Protein AF-A0A9C9N5H1-F1 (afdb_monomer)

pLDDT: mean 85.63, std 12.49, range [53.81, 97.81]

Nearest PDB structures (foldseek):
  1via-assembly1_B  TM=7.835E-01  e=7.470E-01  Campylobacter jejuni
  2dft-assembly1_C  TM=7.899E-01  e=9.814E-01  Mycobacterium tuberculosis

Foldseek 3Di:
DDVVPHDDPAAEAEDEDPVQVCVVPPDPDDVVNVVVVCVVCVVSQVPHPHYHYPSPHDPVRVVVVVVVSVVVVDDDPDD

Radius of gyration: 15.18 Å; Cα contacts (8 Å, |Δi|>4): 48; chains: 1; bounding box: 34×34×37 Å

Secondary structure (DSSP, 8-state):
-HHHH---S--EEEE--HHHHHHHS-----HHHHHHHHHHHHHHHHT-SEEEE-TT--HHHHHHHHHHHHHTTSPPPP-

Mean predicted aligned error: 6.34 Å

Sequence (79 aa):
MWQRITRPDLLIYLDVSWKIAHHRHPTDADARWWDEQARRLRHARQYAHLYIHTDEMTPSDVLEKALAFLTARTPQPSL

Solvent-accessible surface area (backbone atoms only — not comparable to full-atom values): 4998 Å² total; per-residue (Å²): 109,60,84,82,75,49,83,69,95,71,42,77,35,83,43,63,50,69,70,50,47,40,69,77,49,78,62,94,73,50,69,69,58,52,53,51,50,52,62,71,40,43,63,54,61,73,68,31,78,40,78,41,80,39,71,90,49,52,74,65,58,51,48,52,55,52,48,55,56,50,56,77,69,48,78,78,80,84,127

Structure (mmCIF, N/CA/C/O backbone):
data_AF-A0A9C9N5H1-F1
#
_entry.id   AF-A0A9C9N5H1-F1
#
loop_
_atom_site.group_PDB
_atom_site.id
_atom_site.type_symbol
_atom_site.label_atom_id
_atom_site.label_alt_id
_atom_site.label_comp_id
_atom_site.label_asym_id
_atom_site.label_entity_id
_atom_site.label_seq_id
_atom_site.pdbx_PDB_ins_code
_atom_site.Cartn_x
_atom_site.Cartn_y
_atom_site.Cartn_z
_atom_site.occupancy
_atom_site.B_iso_or_equiv
_atom_site.auth_seq_id
_atom_site.auth_comp_id
_atom_site.auth_asym_id
_atom_site.auth_atom_id
_atom_site.pdbx_PDB_model_num
ATOM 1 N N . MET A 1 1 ? 0.815 -15.626 6.306 1.00 59.38 1 MET A N 1
ATOM 2 C CA . MET A 1 1 ? 1.915 -14.945 7.018 1.00 59.38 1 MET A CA 1
ATOM 3 C C . MET A 1 1 ? 1.379 -13.810 7.888 1.00 59.38 1 MET A C 1
ATOM 5 O O . MET A 1 1 ? 1.575 -13.897 9.085 1.00 59.38 1 MET A O 1
ATOM 9 N N . TRP A 1 2 ? 0.594 -12.855 7.372 1.00 61.44 2 TRP A N 1
ATOM 10 C CA . TRP A 1 2 ? 0.029 -11.772 8.199 1.00 61.44 2 TRP A CA 1
ATOM 11 C C . TRP A 1 2 ? -0.860 -12.262 9.359 1.00 61.44 2 TRP A C 1
ATOM 13 O O . TRP A 1 2 ? -0.483 -12.045 10.495 1.00 61.44 2 TRP A O 1
ATOM 23 N N . GLN A 1 3 ? -1.906 -13.070 9.125 1.00 58.97 3 GLN A N 1
ATOM 24 C CA . GLN A 1 3 ? -2.803 -13.556 10.201 1.00 58.97 3 GLN A CA 1
ATOM 25 C C . GLN A 1 3 ? -2.121 -14.324 11.353 1.00 58.97 3 GLN A C 1
ATOM 27 O O . GLN A 1 3 ? -2.720 -14.482 12.413 1.00 58.97 3 GLN A O 1
ATOM 32 N N . ARG A 1 4 ? -0.911 -14.858 11.130 1.00 61.38 4 ARG A N 1
ATOM 33 C CA . ARG A 1 4 ? -0.164 -15.658 12.117 1.00 61.38 4 ARG A CA 1
ATOM 34 C C . ARG A 1 4 ? 0.947 -14.865 12.816 1.00 61.38 4 ARG A C 1
ATOM 36 O O . ARG A 1 4 ? 1.423 -15.332 13.839 1.00 61.38 4 ARG A O 1
ATOM 43 N N . ILE A 1 5 ? 1.363 -13.719 12.269 1.00 65.62 5 ILE A N 1
ATOM 44 C CA . ILE A 1 5 ? 2.427 -12.865 12.830 1.00 65.62 5 ILE A CA 1
ATOM 45 C C . ILE A 1 5 ? 1.821 -11.657 13.556 1.00 65.62 5 ILE A C 1
ATOM 47 O O . ILE A 1 5 ? 2.326 -11.256 14.597 1.00 65.62 5 ILE A O 1
ATOM 51 N N . THR A 1 6 ? 0.707 -11.119 13.054 1.00 63.50 6 THR A N 1
ATOM 52 C CA . THR A 1 6 ? 0.014 -9.956 13.623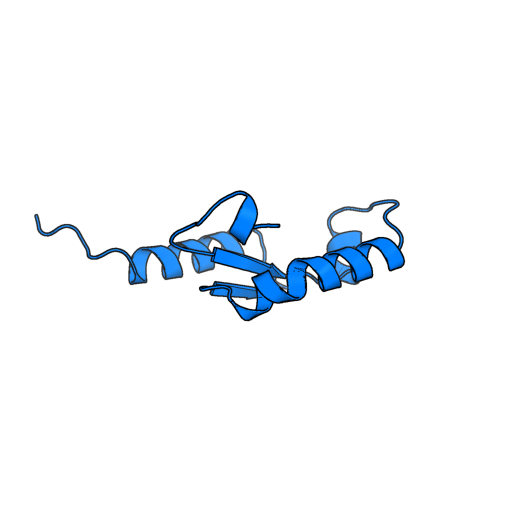 1.00 63.50 6 THR A CA 1
ATOM 53 C C . THR A 1 6 ? -1.471 -9.994 13.247 1.00 63.50 6 THR A C 1
ATOM 55 O O . THR A 1 6 ? -1.837 -10.376 12.137 1.00 63.50 6 THR A O 1
ATOM 58 N N . ARG A 1 7 ? -2.364 -9.590 14.157 1.00 71.12 7 ARG A N 1
ATOM 59 C CA . ARG A 1 7 ? -3.790 -9.373 13.850 1.00 71.12 7 ARG A CA 1
ATOM 60 C C . ARG A 1 7 ? -4.047 -7.869 13.776 1.00 71.12 7 ARG A C 1
ATOM 62 O O . ARG A 1 7 ? -4.456 -7.303 14.782 1.00 71.12 7 ARG A O 1
ATOM 69 N N . PRO A 1 8 ? -3.740 -7.209 12.648 1.00 79.25 8 PR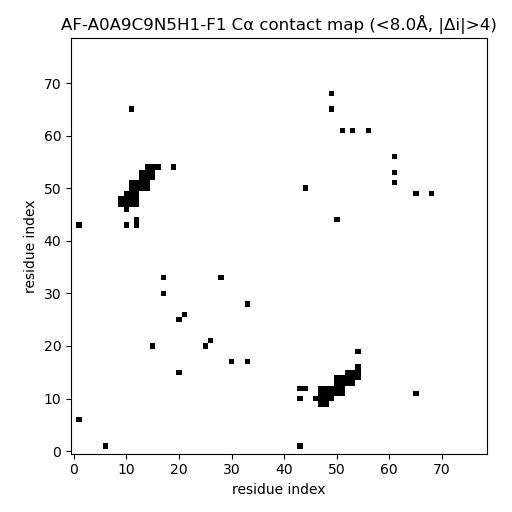O A N 1
ATOM 70 C CA . PRO A 1 8 ? -3.991 -5.784 12.545 1.00 79.25 8 PRO A CA 1
ATOM 71 C C . PRO A 1 8 ? -5.500 -5.525 12.491 1.00 79.25 8 PRO A C 1
ATOM 73 O O . PRO A 1 8 ? -6.229 -6.270 11.831 1.00 79.25 8 PRO A O 1
ATOM 76 N N . ASP A 1 9 ? -5.950 -4.448 13.131 1.00 85.38 9 ASP A N 1
ATOM 77 C CA . ASP A 1 9 ? -7.340 -3.988 13.036 1.00 85.38 9 ASP A CA 1
ATOM 78 C C . ASP A 1 9 ? -7.689 -3.538 11.610 1.00 85.38 9 ASP A C 1
ATOM 80 O O . ASP A 1 9 ? -8.823 -3.682 11.163 1.00 85.38 9 ASP A O 1
ATOM 84 N N . LEU A 1 10 ? -6.695 -3.032 10.867 1.00 89.88 10 LEU A N 1
ATOM 85 C CA . LEU A 1 10 ? -6.823 -2.596 9.479 1.00 89.88 10 LEU A CA 1
ATOM 86 C C . LEU A 1 10 ? -5.663 -3.111 8.623 1.00 89.88 10 LEU A C 1
ATOM 88 O O . LEU A 1 10 ? -4.505 -3.109 9.027 1.00 89.88 10 LEU A O 1
ATOM 92 N N . LEU A 1 11 ? -5.980 -3.505 7.393 1.00 92.44 11 LEU A N 1
ATOM 93 C CA . LEU A 1 11 ? -5.029 -4.008 6.404 1.00 92.44 11 LEU A CA 1
ATOM 94 C C . LEU A 1 11 ? -5.178 -3.178 5.134 1.00 92.44 11 LEU A C 1
ATOM 96 O O . LEU A 1 11 ? -6.225 -3.240 4.488 1.00 92.44 11 LEU A O 1
ATOM 100 N N . ILE A 1 12 ? -4.137 -2.423 4.790 1.00 95.12 12 ILE A N 1
ATOM 101 C CA . ILE A 1 12 ? -4.036 -1.693 3.526 1.00 95.12 12 ILE A CA 1
ATOM 102 C C . ILE A 1 12 ? -3.074 -2.461 2.623 1.00 95.12 12 ILE A C 1
ATOM 104 O O . ILE A 1 12 ? -1.929 -2.706 2.995 1.00 95.12 12 ILE A O 1
ATOM 108 N N . TYR A 1 13 ? -3.550 -2.863 1.450 1.00 95.38 13 TYR A N 1
ATOM 109 C CA . TYR A 1 1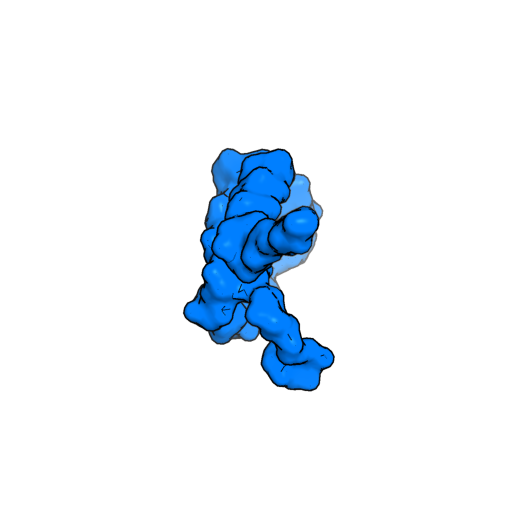3 ? -2.772 -3.591 0.458 1.00 95.38 13 TYR A CA 1
ATOM 110 C C . TYR A 1 13 ? -2.385 -2.662 -0.689 1.00 95.38 13 TYR A C 1
ATOM 112 O O . TYR A 1 13 ? -3.260 -2.133 -1.378 1.00 95.38 13 TYR A O 1
ATOM 120 N N . LEU A 1 14 ? -1.081 -2.496 -0.903 1.00 95.75 14 LEU A N 1
ATOM 121 C CA . LEU A 1 14 ? -0.531 -1.757 -2.036 1.00 95.75 14 LEU A CA 1
ATOM 122 C C . LEU A 1 14 ? -0.129 -2.755 -3.121 1.00 95.75 14 LEU A C 1
ATOM 124 O O . LEU A 1 14 ? 0.734 -3.600 -2.893 1.00 95.75 14 LEU A O 1
ATOM 128 N N . ASP A 1 15 ? -0.777 -2.667 -4.279 1.00 94.62 15 ASP A N 1
ATOM 129 C CA . ASP A 1 15 ? -0.476 -3.486 -5.449 1.00 94.62 15 ASP A CA 1
ATOM 130 C C . ASP A 1 15 ? 0.232 -2.649 -6.507 1.00 94.62 15 ASP A C 1
ATOM 132 O O . ASP A 1 15 ? -0.137 -1.502 -6.775 1.00 94.62 15 ASP A O 1
ATOM 136 N N . VAL A 1 16 ? 1.239 -3.242 -7.126 1.00 93.19 16 VAL A N 1
ATOM 137 C CA . VAL A 1 16 ? 1.987 -2.657 -8.235 1.00 93.19 16 VAL A CA 1
ATOM 138 C C . VAL A 1 16 ? 2.246 -3.763 -9.244 1.00 93.19 16 VAL A C 1
ATOM 140 O O . VAL A 1 16 ? 2.494 -4.908 -8.865 1.00 93.19 16 VAL A O 1
ATOM 143 N N . SER A 1 17 ? 2.172 -3.465 -10.534 1.00 90.94 17 SER A N 1
ATOM 144 C CA . SER A 1 17 ? 2.573 -4.431 -11.547 1.00 90.94 17 SER A CA 1
ATOM 145 C C . SER A 1 17 ? 4.08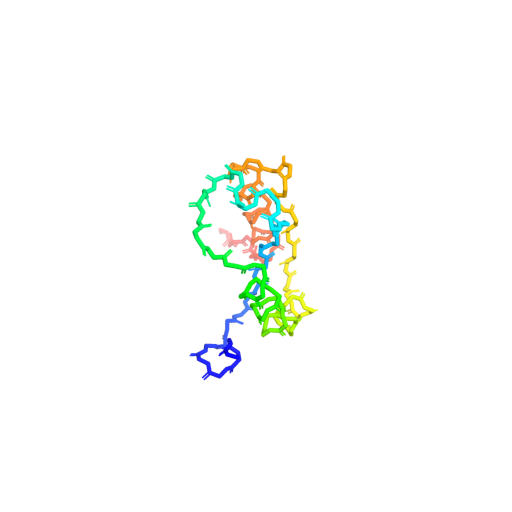9 -4.614 -11.532 1.00 90.94 17 SER A C 1
ATOM 147 O O . SER A 1 17 ? 4.852 -3.677 -11.288 1.00 90.94 17 SER A O 1
ATOM 149 N N . TRP A 1 18 ? 4.545 -5.825 -11.851 1.00 87.31 18 TRP A N 1
ATOM 150 C CA . TRP A 1 18 ? 5.974 -6.134 -11.946 1.00 87.31 18 TRP A CA 1
ATOM 151 C C . TRP A 1 18 ? 6.720 -5.156 -12.867 1.00 87.31 18 TRP A C 1
ATOM 153 O O . TRP A 1 18 ? 7.801 -4.683 -12.527 1.00 87.31 18 TRP A O 1
ATOM 163 N N . LYS A 1 19 ? 6.100 -4.778 -13.994 1.00 88.31 19 LYS A N 1
ATOM 164 C CA . LYS A 1 19 ? 6.666 -3.827 -14.959 1.00 88.31 19 LYS A CA 1
ATOM 165 C C . LYS A 1 19 ? 6.956 -2.467 -14.319 1.00 88.31 19 LYS A C 1
ATOM 167 O O . LYS A 1 19 ? 8.043 -1.924 -14.505 1.00 88.31 19 LYS A O 1
ATOM 172 N N . ILE A 1 20 ? 5.999 -1.917 -13.571 1.00 90.81 20 ILE A N 1
ATOM 173 C CA . ILE A 1 20 ? 6.167 -0.615 -12.920 1.00 90.81 20 ILE A CA 1
ATOM 174 C C . ILE A 1 20 ? 7.105 -0.718 -11.716 1.00 90.81 20 ILE A C 1
ATOM 176 O O . ILE A 1 20 ? 7.944 0.162 -11.527 1.00 90.81 20 ILE A O 1
ATOM 180 N N . ALA A 1 21 ? 7.023 -1.799 -10.940 1.00 87.62 21 ALA A N 1
ATOM 181 C CA . ALA A 1 21 ? 7.933 -2.042 -9.825 1.00 87.62 21 ALA A CA 1
ATOM 182 C C . ALA A 1 21 ? 9.394 -2.082 -10.289 1.00 87.62 21 ALA A C 1
ATOM 184 O O . ALA A 1 21 ? 10.232 -1.379 -9.730 1.00 87.62 21 ALA A O 1
ATOM 185 N N . HIS A 1 22 ? 9.675 -2.828 -11.360 1.00 86.00 22 HIS A N 1
ATOM 186 C CA . HIS A 1 22 ? 11.010 -2.927 -11.941 1.00 86.00 22 HIS A CA 1
ATOM 187 C C . HIS A 1 22 ? 11.492 -1.591 -12.524 1.00 86.00 22 HIS A C 1
ATOM 189 O O . HIS A 1 22 ? 12.663 -1.252 -12.394 1.00 86.00 22 HIS A O 1
ATOM 195 N N . HIS A 1 23 ? 10.595 -0.790 -13.108 1.00 87.62 23 HIS A N 1
ATOM 196 C CA . HIS A 1 23 ? 10.940 0.553 -13.577 1.00 87.62 23 HIS A CA 1
ATOM 1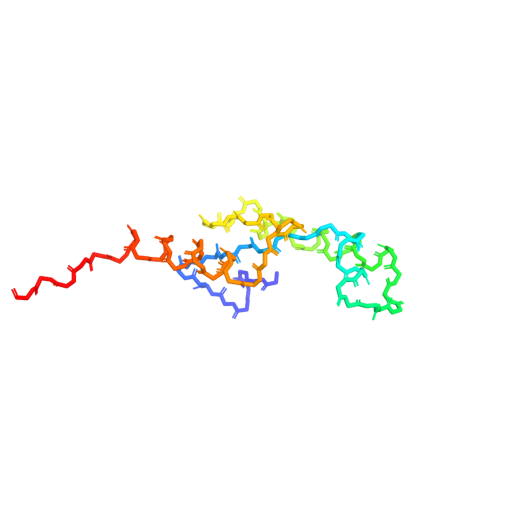97 C C . HIS A 1 23 ? 11.286 1.510 -12.422 1.00 87.62 23 HIS A C 1
ATOM 199 O O . HIS A 1 23 ? 12.214 2.306 -12.534 1.00 87.62 23 HIS A O 1
ATOM 205 N N . ARG A 1 24 ? 10.532 1.472 -11.315 1.00 85.69 24 ARG A N 1
ATOM 206 C CA . ARG A 1 24 ? 10.745 2.352 -10.148 1.00 85.69 24 ARG A CA 1
ATOM 207 C C . ARG A 1 24 ? 11.964 1.947 -9.327 1.00 85.69 24 ARG A C 1
ATOM 209 O O . ARG A 1 24 ? 12.643 2.809 -8.780 1.00 85.69 24 ARG A O 1
ATOM 216 N N . HIS A 1 25 ? 12.217 0.649 -9.224 1.00 80.94 25 HIS A N 1
ATOM 217 C CA . HIS A 1 25 ? 13.367 0.103 -8.528 1.00 80.94 25 HIS A CA 1
ATOM 218 C C . HIS A 1 25 ? 13.873 -1.130 -9.285 1.00 80.94 25 HIS A C 1
ATOM 220 O O . HIS A 1 25 ? 13.397 -2.247 -9.040 1.00 80.94 25 HIS A O 1
ATOM 226 N N . PRO A 1 26 ? 14.851 -0.947 -10.187 1.00 75.31 26 PRO A N 1
ATOM 227 C CA . PRO A 1 26 ? 15.494 -2.056 -10.869 1.00 75.31 26 PRO A CA 1
ATOM 228 C C . PRO A 1 26 ? 15.999 -3.057 -9.831 1.00 75.31 26 PRO A C 1
ATOM 230 O O . PRO A 1 26 ? 16.692 -2.703 -8.877 1.00 75.31 26 PRO A O 1
ATOM 233 N N . THR A 1 27 ? 15.563 -4.301 -9.959 1.00 71.44 27 THR A N 1
ATOM 234 C CA . THR A 1 27 ? 15.952 -5.403 -9.080 1.00 71.44 27 THR A CA 1
ATOM 235 C C . THR A 1 27 ? 16.260 -6.613 -9.939 1.00 71.44 27 THR A C 1
ATOM 237 O O . THR A 1 27 ? 15.562 -6.862 -10.921 1.00 71.44 27 THR A O 1
ATOM 240 N N . ASP A 1 28 ? 17.240 -7.411 -9.515 1.00 70.44 28 ASP A N 1
ATOM 241 C CA . ASP A 1 28 ? 17.555 -8.720 -10.110 1.00 70.44 28 ASP A CA 1
ATOM 242 C C . ASP A 1 28 ? 16.502 -9.794 -9.760 1.00 70.44 28 ASP A C 1
ATOM 244 O O . ASP A 1 28 ? 16.717 -10.993 -9.942 1.00 70.44 28 ASP A O 1
ATOM 248 N N . ALA A 1 29 ? 15.361 -9.384 -9.197 1.00 66.50 29 ALA A N 1
ATOM 249 C CA . ALA A 1 29 ? 14.292 -10.278 -8.801 1.00 66.50 29 ALA A CA 1
ATOM 250 C C . ALA A 1 29 ? 13.585 -10.830 -10.048 1.00 66.50 29 ALA A C 1
ATOM 252 O O . ALA A 1 29 ? 12.864 -10.119 -10.750 1.00 66.50 29 ALA A O 1
ATOM 253 N N . ASP A 1 30 ? 13.795 -12.121 -10.297 1.00 75.06 30 ASP A N 1
ATOM 254 C CA . ASP A 1 30 ? 13.169 -12.865 -11.389 1.00 75.06 30 ASP A CA 1
ATOM 255 C C . ASP A 1 30 ? 11.628 -12.840 -11.285 1.00 75.06 30 ASP A C 1
ATOM 257 O O . ASP A 1 30 ? 11.049 -12.843 -10.193 1.00 75.06 30 ASP A O 1
ATOM 261 N N . ALA A 1 31 ? 10.946 -12.876 -12.429 1.00 78.75 31 ALA A N 1
ATOM 262 C CA . ALA A 1 31 ? 9.488 -12.893 -12.536 1.00 78.75 31 ALA A CA 1
ATOM 263 C C . ALA A 1 31 ? 8.855 -14.041 -11.726 1.00 78.75 31 ALA A C 1
ATOM 265 O O . ALA A 1 31 ? 7.807 -13.868 -11.107 1.00 78.75 31 ALA A O 1
ATOM 266 N N . ARG A 1 32 ? 9.536 -15.192 -11.623 1.00 84.50 32 ARG A N 1
ATOM 267 C CA . ARG A 1 32 ? 9.092 -16.322 -10.783 1.00 84.50 32 ARG A CA 1
ATOM 268 C C . ARG A 1 32 ? 8.999 -15.973 -9.302 1.00 84.50 32 ARG A C 1
ATOM 270 O O . ARG A 1 32 ? 8.109 -16.459 -8.603 1.00 84.50 32 ARG A O 1
ATOM 277 N N . TRP A 1 33 ? 9.925 -15.154 -8.808 1.00 85.75 33 TRP A N 1
ATOM 278 C CA . TRP A 1 33 ? 9.883 -14.686 -7.429 1.00 85.75 33 TRP A CA 1
ATOM 279 C C . TRP A 1 33 ? 8.681 -13.762 -7.220 1.00 85.75 33 TRP A C 1
ATOM 281 O O . TRP A 1 33 ? 7.981 -13.901 -6.218 1.00 85.75 33 TRP A O 1
ATOM 291 N N . TRP A 1 34 ? 8.394 -12.889 -8.192 1.00 87.19 34 TRP A N 1
ATOM 292 C CA . TRP A 1 34 ? 7.229 -12.003 -8.161 1.00 87.19 34 TRP A CA 1
ATOM 293 C C . TRP A 1 34 ? 5.908 -12.778 -8.101 1.00 87.19 34 TRP A C 1
ATOM 295 O O . TRP A 1 34 ? 5.071 -12.511 -7.236 1.00 87.19 34 TRP A O 1
ATOM 305 N N . ASP A 1 35 ? 5.749 -13.791 -8.954 1.00 87.81 35 ASP A N 1
ATOM 306 C CA . ASP A 1 35 ? 4.558 -14.647 -8.977 1.00 87.81 35 ASP A CA 1
ATOM 307 C C . ASP A 1 35 ? 4.357 -15.386 -7.649 1.00 87.81 35 ASP A C 1
ATOM 309 O O . ASP A 1 35 ? 3.239 -15.477 -7.131 1.00 87.81 35 ASP A O 1
ATOM 313 N N . GLU A 1 36 ? 5.441 -15.877 -7.045 1.00 91.19 36 GLU A N 1
ATOM 314 C CA . GLU A 1 36 ? 5.375 -16.532 -5.741 1.00 91.19 36 GLU A CA 1
ATOM 315 C C . GLU A 1 36 ? 4.987 -15.547 -4.625 1.00 91.19 36 GLU A C 1
ATOM 317 O O . GLU A 1 36 ? 4.189 -15.903 -3.750 1.00 91.19 36 GLU A O 1
ATOM 322 N N . GLN A 1 37 ? 5.470 -14.297 -4.659 1.00 88.38 37 GLN A N 1
ATOM 323 C CA . GLN A 1 37 ? 5.010 -13.258 -3.727 1.00 88.38 37 GLN A CA 1
ATOM 324 C C . GLN A 1 37 ? 3.524 -12.954 -3.921 1.00 88.38 37 GLN A C 1
ATOM 326 O O . GLN A 1 37 ? 2.766 -12.972 -2.947 1.00 88.38 37 GLN A O 1
ATOM 331 N N . ALA A 1 38 ? 3.078 -12.765 -5.165 1.00 88.50 38 ALA A N 1
ATOM 332 C CA . ALA A 1 38 ? 1.673 -12.534 -5.486 1.00 88.50 38 ALA A CA 1
ATOM 333 C C . ALA A 1 38 ? 0.787 -13.689 -4.985 1.00 88.50 38 ALA A C 1
ATOM 335 O O . ALA A 1 38 ? -0.260 -13.465 -4.371 1.00 88.50 38 ALA A O 1
ATOM 336 N N . ARG A 1 39 ? 1.236 -14.940 -5.148 1.00 90.81 39 ARG A N 1
ATOM 337 C CA . ARG A 1 39 ? 0.534 -16.128 -4.644 1.00 90.81 39 ARG A CA 1
ATOM 338 C C . ARG A 1 39 ? 0.445 -16.142 -3.118 1.00 90.81 39 ARG A C 1
ATOM 340 O O . ARG A 1 39 ? -0.634 -16.390 -2.576 1.00 90.81 39 ARG A O 1
ATOM 347 N N . ARG A 1 40 ? 1.550 -15.871 -2.416 1.00 89.75 40 ARG A N 1
ATOM 348 C CA . ARG A 1 40 ? 1.604 -15.821 -0.940 1.00 89.75 40 ARG A CA 1
ATOM 349 C C . ARG A 1 40 ? 0.728 -14.713 -0.366 1.00 89.75 40 ARG A C 1
ATOM 351 O O . ARG A 1 40 ? 0.130 -14.886 0.699 1.00 89.75 40 ARG A O 1
ATOM 358 N N . LEU A 1 41 ? 0.646 -13.594 -1.076 1.00 90.75 41 LEU A N 1
ATOM 359 C CA . LEU A 1 41 ? -0.100 -12.408 -0.680 1.00 90.75 41 LEU A CA 1
ATOM 360 C C . LEU A 1 41 ? -1.551 -12.397 -1.170 1.00 90.75 41 LEU A C 1
ATOM 362 O O . LEU A 1 41 ? -2.327 -11.571 -0.695 1.00 90.75 41 LEU A O 1
ATOM 366 N N . ARG A 1 42 ? -1.9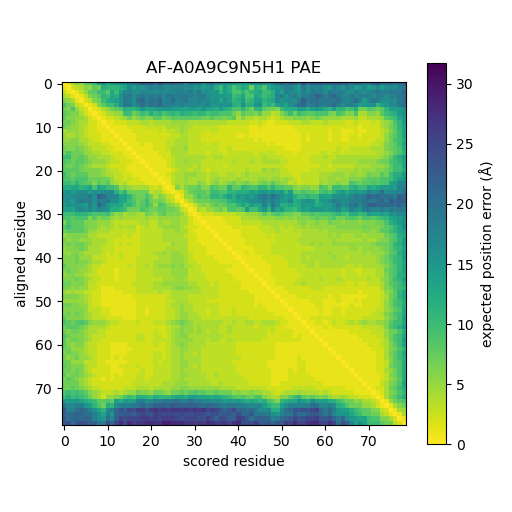72 -13.351 -2.012 1.00 91.56 42 ARG A N 1
ATOM 367 C CA . ARG A 1 42 ? -3.345 -13.451 -2.543 1.00 91.56 42 ARG A CA 1
ATOM 368 C C . ARG A 1 42 ? -4.422 -13.323 -1.466 1.00 91.56 42 ARG A C 1
ATOM 370 O O . ARG A 1 42 ? -5.389 -12.591 -1.641 1.00 91.56 42 ARG A O 1
ATOM 377 N N . HIS A 1 43 ? -4.238 -13.998 -0.332 1.00 90.19 43 HIS A N 1
ATOM 378 C CA . HIS A 1 43 ? -5.175 -13.905 0.789 1.00 90.19 43 HIS A CA 1
ATOM 379 C C . HIS A 1 43 ? -5.180 -12.502 1.420 1.00 90.19 43 HIS A C 1
ATOM 381 O O . HIS A 1 43 ? -6.234 -11.973 1.740 1.00 90.19 43 HIS A O 1
ATOM 387 N N . ALA A 1 44 ? -4.017 -11.867 1.592 1.00 90.06 44 ALA A N 1
ATOM 388 C CA . ALA A 1 44 ? -3.955 -10.490 2.090 1.00 90.06 44 ALA A CA 1
ATOM 389 C C . ALA A 1 44 ? -4.666 -9.519 1.137 1.00 90.06 44 ALA A C 1
ATOM 391 O O . ALA A 1 44 ? -5.445 -8.695 1.593 1.00 90.06 44 ALA A O 1
ATOM 392 N N . ARG A 1 45 ? -4.457 -9.676 -0.175 1.00 92.31 45 ARG A N 1
ATOM 393 C CA . ARG A 1 45 ? -5.119 -8.878 -1.212 1.00 92.31 45 ARG A CA 1
ATOM 394 C C . ARG A 1 45 ? -6.641 -9.016 -1.165 1.00 92.31 45 ARG A C 1
ATOM 396 O O . ARG A 1 45 ? -7.338 -8.015 -1.249 1.00 92.31 45 ARG A O 1
ATOM 403 N N . GLN A 1 46 ? -7.149 -10.240 -1.018 1.00 92.44 46 GLN A N 1
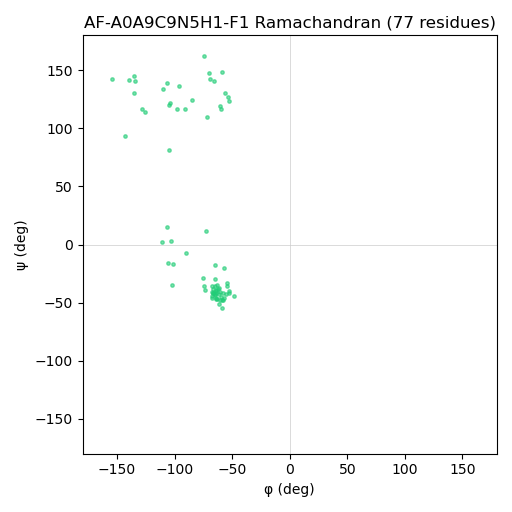ATOM 404 C CA . GLN A 1 46 ? -8.589 -10.511 -0.986 1.00 92.44 46 GLN A CA 1
ATOM 405 C C . GLN A 1 46 ? -9.280 -9.948 0.265 1.00 92.44 46 GLN A C 1
ATOM 407 O O . GLN A 1 46 ? -10.426 -9.520 0.184 1.00 92.44 46 GLN A O 1
ATOM 412 N N . TYR A 1 47 ? -8.601 -9.963 1.413 1.00 91.31 47 TYR A N 1
ATOM 413 C CA . TYR A 1 47 ? -9.174 -9.558 2.703 1.00 91.31 47 TYR A CA 1
ATOM 414 C C . TYR A 1 47 ? -8.660 -8.201 3.199 1.00 91.31 47 TYR A C 1
ATOM 416 O O . TYR A 1 47 ? -8.806 -7.872 4.377 1.00 91.31 47 TYR A O 1
ATOM 424 N N . ALA A 1 48 ? -8.029 -7.416 2.329 1.00 93.44 48 ALA A N 1
ATOM 425 C CA . ALA A 1 48 ? -7.615 -6.067 2.667 1.00 93.44 48 ALA A CA 1
ATOM 426 C C . ALA A 1 48 ? -8.843 -5.189 2.918 1.00 93.44 48 ALA A C 1
ATOM 428 O O . ALA A 1 48 ? -9.838 -5.256 2.201 1.00 93.44 48 ALA A O 1
ATOM 429 N N . HIS A 1 49 ? -8.748 -4.324 3.919 1.00 94.81 49 HIS A N 1
ATOM 430 C CA . HIS A 1 49 ? -9.779 -3.328 4.183 1.00 94.81 49 HIS A CA 1
ATOM 431 C C . HIS A 1 49 ? -9.707 -2.176 3.174 1.00 94.81 49 HIS A C 1
ATOM 433 O O . HIS A 1 49 ? -10.726 -1.559 2.870 1.00 94.81 49 HIS A O 1
ATOM 439 N N . LEU A 1 50 ? -8.507 -1.908 2.652 1.00 95.75 50 LEU A N 1
ATOM 440 C CA . LEU A 1 50 ? -8.268 -1.003 1.538 1.00 95.75 50 LEU A CA 1
ATOM 441 C C . LEU A 1 50 ? -7.291 -1.648 0.560 1.00 95.75 50 LEU A C 1
ATOM 443 O O . LEU A 1 50 ? -6.210 -2.082 0.952 1.00 95.75 50 LEU A O 1
ATOM 447 N N . TYR A 1 51 ? -7.650 -1.649 -0.716 1.00 97.06 51 TYR A N 1
ATOM 448 C CA . TYR A 1 51 ? -6.759 -2.017 -1.808 1.00 97.06 51 TYR A CA 1
ATOM 449 C C . TYR A 1 51 ? -6.414 -0.772 -2.633 1.00 97.06 51 TYR A C 1
ATOM 451 O O . TYR A 1 51 ? -7.289 0.032 -2.982 1.00 97.06 51 TYR A O 1
ATOM 459 N N . ILE A 1 52 ? -5.131 -0.597 -2.942 1.00 97.19 52 ILE A N 1
ATOM 460 C CA . ILE A 1 52 ? -4.626 0.504 -3.759 1.00 97.19 52 ILE A CA 1
ATOM 461 C C . ILE A 1 52 ? -3.758 -0.085 -4.866 1.00 97.19 52 ILE A C 1
ATOM 463 O O . ILE A 1 52 ? -2.715 -0.664 -4.589 1.00 97.19 52 ILE A O 1
ATOM 467 N N . HIS A 1 53 ? -4.180 0.090 -6.117 1.00 96.31 53 HIS A N 1
ATOM 468 C CA . HIS A 1 53 ? -3.323 -0.143 -7.273 1.00 96.31 53 HIS A CA 1
ATOM 469 C C . HIS A 1 53 ? -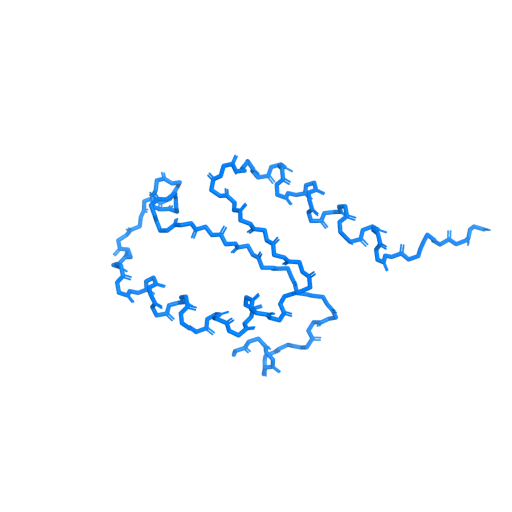2.496 1.117 -7.541 1.00 96.31 53 HIS A C 1
ATOM 471 O O . HIS A 1 53 ? -3.067 2.197 -7.654 1.00 96.31 53 HIS A O 1
ATOM 477 N N . THR A 1 54 ? -1.172 0.987 -7.585 1.00 96.81 54 THR A N 1
ATOM 478 C CA . THR A 1 54 ? -0.241 2.123 -7.467 1.00 96.81 54 THR A CA 1
ATOM 479 C C . THR A 1 54 ? 0.525 2.456 -8.745 1.00 96.81 54 THR A C 1
ATOM 481 O O . THR A 1 54 ? 1.341 3.377 -8.718 1.00 96.81 54 THR A O 1
ATOM 484 N N . ASP A 1 55 ? 0.273 1.750 -9.852 1.00 95.50 55 ASP A N 1
ATOM 485 C CA . ASP A 1 55 ? 1.054 1.856 -11.096 1.00 95.50 55 ASP A CA 1
ATOM 486 C C . ASP A 1 55 ? 1.187 3.295 -11.605 1.00 95.50 55 ASP A C 1
ATOM 488 O O . ASP A 1 55 ? 2.280 3.735 -11.970 1.00 95.50 55 ASP A O 1
ATOM 492 N N . GLU A 1 56 ? 0.091 4.044 -11.540 1.00 95.56 56 GLU A N 1
ATOM 493 C CA . GLU A 1 56 ? -0.009 5.430 -12.010 1.00 95.56 56 GLU A CA 1
ATOM 494 C C . GLU A 1 56 ? 0.026 6.449 -10.863 1.00 95.56 56 GLU A C 1
ATOM 496 O O . GLU A 1 56 ? -0.089 7.648 -11.087 1.00 95.56 56 GLU A O 1
ATOM 501 N N . MET A 1 57 ? 0.193 5.982 -9.623 1.00 96.19 57 MET A N 1
ATOM 502 C CA . MET A 1 57 ? 0.160 6.832 -8.437 1.00 96.19 57 MET A CA 1
ATOM 503 C C . MET A 1 57 ? 1.567 7.242 -8.016 1.00 96.19 57 MET A C 1
ATOM 505 O O . MET A 1 57 ? 2.482 6.410 -7.942 1.00 96.19 57 MET A O 1
ATOM 509 N N . THR A 1 58 ? 1.718 8.515 -7.667 1.00 94.56 58 THR A N 1
ATOM 510 C CA . THR A 1 58 ? 2.881 9.005 -6.929 1.00 94.56 58 THR A CA 1
ATOM 511 C C . THR A 1 58 ? 2.795 8.573 -5.460 1.00 94.56 58 THR A C 1
ATOM 513 O O . THR A 1 58 ? 1.716 8.221 -4.971 1.00 94.56 58 THR A O 1
ATOM 516 N N . PRO A 1 59 ? 3.905 8.610 -4.701 1.00 94.56 59 PRO A N 1
ATOM 517 C CA . PRO A 1 59 ? 3.861 8.350 -3.263 1.00 94.56 59 PRO A CA 1
ATOM 518 C C . PRO A 1 59 ? 2.866 9.248 -2.510 1.00 94.56 59 PRO A C 1
ATOM 520 O O . PRO A 1 59 ? 2.211 8.777 -1.582 1.00 94.56 59 PRO A O 1
ATOM 523 N N . SER A 1 60 ? 2.718 10.510 -2.931 1.00 97.19 60 SER A N 1
ATOM 524 C CA . SER A 1 60 ? 1.771 11.459 -2.335 1.00 97.19 60 SER A CA 1
ATOM 525 C C . SER A 1 60 ? 0.320 11.029 -2.548 1.00 97.19 60 SER A C 1
ATOM 527 O O . SER A 1 60 ? -0.452 11.033 -1.593 1.00 97.19 60 SER A O 1
ATOM 529 N N . ASP A 1 61 ? -0.033 10.564 -3.750 1.00 97.69 61 ASP A N 1
ATOM 530 C CA . ASP A 1 61 ? -1.392 10.086 -4.047 1.00 97.69 61 ASP A CA 1
ATOM 531 C C . ASP A 1 61 ? -1.741 8.849 -3.206 1.00 97.69 61 ASP A C 1
ATOM 533 O O . ASP A 1 61 ? -2.860 8.693 -2.709 1.00 97.69 61 ASP A O 1
ATOM 537 N N . VAL A 1 62 ? -0.771 7.943 -3.029 1.00 97.25 62 VAL A N 1
ATOM 538 C CA . VAL A 1 62 ? -0.943 6.752 -2.185 1.00 97.25 62 VAL A CA 1
ATOM 539 C C . VAL A 1 62 ? -1.147 7.154 -0.725 1.00 97.25 62 VAL A C 1
ATOM 541 O O . VAL A 1 62 ? -2.027 6.599 -0.061 1.00 97.25 62 VAL A O 1
ATOM 544 N N . LEU A 1 63 ? -0.365 8.120 -0.233 1.00 97.69 63 LEU A N 1
ATOM 545 C CA . LEU A 1 63 ? -0.483 8.646 1.124 1.00 97.69 63 LEU A CA 1
ATOM 546 C C . LEU A 1 63 ? -1.856 9.280 1.356 1.00 97.69 63 LEU A C 1
ATOM 548 O O . LEU A 1 63 ? -2.528 8.924 2.322 1.00 97.69 63 LEU A O 1
ATOM 552 N N . GLU A 1 64 ? -2.284 10.176 0.469 1.00 97.81 64 GLU A N 1
ATOM 553 C CA . GLU A 1 64 ? -3.583 10.842 0.564 1.00 97.81 64 GLU A CA 1
ATOM 554 C C . GLU A 1 64 ? -4.720 9.817 0.612 1.00 97.81 64 GLU A C 1
ATOM 556 O O . GLU A 1 64 ? -5.570 9.860 1.503 1.00 97.81 64 GLU A O 1
ATOM 561 N N . LYS A 1 65 ? -4.684 8.815 -0.274 1.00 97.44 65 LYS A N 1
ATOM 562 C CA . LYS A 1 65 ? -5.695 7.754 -0.319 1.00 97.44 65 LYS A CA 1
ATOM 563 C C . LYS A 1 65 ? -5.715 6.896 0.947 1.00 97.44 65 LYS A C 1
ATOM 565 O O . LYS A 1 65 ? -6.791 6.515 1.413 1.00 97.44 65 LYS A O 1
ATOM 570 N N . ALA A 1 66 ? -4.548 6.583 1.507 1.00 97.00 66 ALA A N 1
ATOM 571 C CA . ALA A 1 66 ? -4.450 5.838 2.758 1.00 97.00 66 ALA A CA 1
ATOM 572 C C . ALA A 1 66 ? -4.983 6.657 3.945 1.00 97.00 66 ALA A C 1
ATOM 574 O O . ALA A 1 66 ? -5.758 6.133 4.745 1.00 97.00 66 ALA A O 1
ATOM 575 N N . LEU A 1 67 ? -4.624 7.941 4.037 1.00 96.56 67 LEU A N 1
ATOM 576 C CA . LEU A 1 67 ? -5.095 8.835 5.096 1.00 96.56 67 LEU A CA 1
ATOM 577 C C . LEU A 1 67 ? -6.605 9.054 5.022 1.00 96.56 67 LEU A C 1
ATOM 579 O O . LEU A 1 67 ? -7.279 8.903 6.036 1.00 96.56 67 LEU A O 1
ATOM 583 N N . ALA A 1 68 ? -7.151 9.312 3.832 1.00 96.00 68 ALA A N 1
ATOM 584 C CA . ALA A 1 68 ? -8.590 9.476 3.638 1.00 96.00 68 ALA A CA 1
ATOM 585 C C . ALA A 1 68 ? -9.380 8.257 4.150 1.00 96.00 68 ALA A C 1
ATOM 587 O O . ALA A 1 68 ? -10.388 8.403 4.844 1.00 96.00 68 ALA A O 1
ATOM 588 N N . PHE A 1 69 ? -8.890 7.045 3.873 1.00 95.50 69 PHE A N 1
ATOM 589 C CA . PHE A 1 69 ? -9.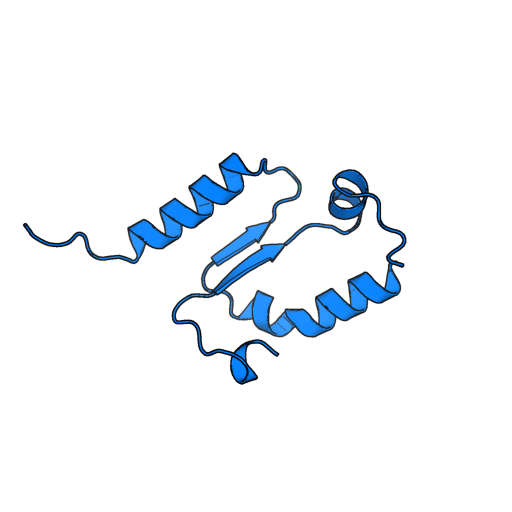484 5.810 4.382 1.00 95.50 69 PHE A CA 1
ATOM 590 C C . PHE A 1 69 ? -9.413 5.687 5.911 1.00 95.50 69 PHE A C 1
ATOM 592 O O . PHE A 1 69 ? -10.383 5.251 6.533 1.00 95.50 69 PHE A O 1
ATOM 599 N N . LEU A 1 70 ? -8.281 6.052 6.518 1.00 94.12 70 LEU A N 1
ATOM 600 C CA . LEU A 1 70 ? -8.107 6.000 7.971 1.00 94.12 70 LEU A CA 1
ATOM 601 C C . LEU A 1 70 ? -9.005 7.026 8.671 1.00 94.12 70 LEU A C 1
ATOM 603 O O . LEU A 1 70 ? -9.711 6.676 9.612 1.00 94.12 70 LEU A O 1
ATOM 607 N N . THR A 1 71 ? -9.048 8.265 8.180 1.00 93.50 71 THR A N 1
ATOM 608 C CA . THR A 1 71 ? -9.882 9.334 8.745 1.00 93.50 71 THR A CA 1
ATOM 609 C C . THR A 1 71 ? -11.369 9.007 8.659 1.00 93.50 71 THR A C 1
ATOM 611 O O . THR A 1 71 ? -12.091 9.253 9.617 1.00 93.50 71 THR A O 1
ATOM 614 N N . ALA A 1 72 ? -11.833 8.388 7.569 1.00 90.25 72 ALA A N 1
ATOM 615 C CA . ALA A 1 72 ? -13.228 7.961 7.440 1.00 90.25 72 ALA A CA 1
ATOM 616 C C . ALA A 1 72 ? -13.635 6.858 8.440 1.00 90.25 72 ALA A C 1
ATOM 618 O O . ALA A 1 72 ? -14.824 6.611 8.637 1.00 90.25 72 ALA A O 1
ATOM 619 N N . ARG A 1 73 ? -12.663 6.167 9.049 1.00 84.06 73 ARG A N 1
ATOM 620 C CA . ARG A 1 73 ? -12.881 5.057 9.989 1.00 84.06 73 ARG A CA 1
ATOM 621 C C . ARG A 1 73 ? -12.627 5.421 11.445 1.00 84.06 73 ARG A C 1
ATOM 623 O O . ARG A 1 73 ? -13.062 4.681 12.324 1.00 84.06 73 ARG A O 1
ATOM 630 N N . THR A 1 74 ? -11.953 6.534 11.700 1.00 77.19 74 THR A N 1
ATOM 631 C CA . THR A 1 74 ? -11.767 7.064 13.047 1.00 77.19 74 THR A CA 1
ATOM 632 C C . THR A 1 74 ? -12.919 8.024 13.342 1.00 77.19 74 THR A C 1
ATOM 634 O O . THR A 1 74 ? -13.027 9.049 12.665 1.00 77.19 74 THR A O 1
ATOM 637 N N . PRO A 1 75 ? -13.789 7.743 14.329 1.00 63.94 75 PRO A N 1
ATOM 638 C CA . PRO A 1 75 ? -14.742 8.742 14.791 1.00 63.94 75 PRO A CA 1
ATOM 639 C C . PRO A 1 75 ? -13.958 9.986 15.217 1.00 63.94 75 PRO A C 1
ATOM 641 O O . PRO A 1 75 ? -12.977 9.867 15.954 1.00 63.94 75 PRO A O 1
ATOM 644 N N . GLN A 1 76 ? -14.357 11.167 14.737 1.00 57.25 76 GLN A N 1
ATOM 645 C CA . GLN A 1 76 ? -13.801 12.420 15.245 1.00 57.25 76 GLN A CA 1
ATOM 646 C C . GLN A 1 76 ? -13.970 12.420 16.771 1.00 57.25 76 GLN A C 1
ATOM 648 O O . GLN A 1 76 ? -15.086 12.168 17.236 1.00 57.25 76 GLN A O 1
ATOM 653 N N . PRO A 1 77 ? -12.901 12.641 17.556 1.00 56.34 77 PRO A N 1
ATOM 654 C CA . PRO A 1 77 ? -13.057 12.781 18.991 1.00 56.34 77 PRO A CA 1
ATOM 655 C C . PRO A 1 77 ? -13.976 13.978 19.238 1.00 56.34 77 PRO A C 1
ATOM 657 O O . PRO A 1 77 ? -13.680 15.093 18.810 1.00 56.34 77 PRO A O 1
ATOM 660 N N . SER A 1 78 ? -15.120 13.727 19.871 1.00 58.50 78 SER A N 1
ATOM 661 C CA . SER A 1 78 ? -15.998 14.781 20.364 1.00 58.50 78 SER A CA 1
ATOM 662 C C . SER A 1 78 ? -15.203 15.611 21.375 1.00 58.50 78 SER A C 1
ATOM 664 O O . SER A 1 78 ? -14.749 15.056 22.378 1.00 58.50 78 SER A O 1
ATOM 666 N N . LEU A 1 79 ? -14.984 16.893 21.072 1.00 53.81 79 LEU A N 1
ATOM 667 C CA . LEU A 1 79 ? -14.433 17.878 22.010 1.00 53.81 79 LEU A CA 1
ATOM 668 C C . LEU A 1 79 ? -15.427 18.182 23.135 1.00 53.81 79 LEU A C 1
ATOM 670 O O . LEU A 1 79 ? -16.648 18.194 22.848 1.00 53.81 79 LEU A O 1
#